Protein AF-A0A5E4KSL8-F1 (afdb_monomer_lite)

Radius of gyration: 13.17 Å; chains: 1; bounding box: 29×36×31 Å

Sequence (107 aa):
MIHQAQGRYDEAVKMYQESMKIKEELGDRSGIAGTLGQTGRIYYMQKNYKEALRNFLLAFIIFNELKSPYKDLAAQDIMKLKEEIGEELFNKYYEEITNEQREESNN

Structure (mmCIF, N/CA/C/O backbone):
data_AF-A0A5E4KSL8-F1
#
_entry.id   AF-A0A5E4KSL8-F1
#
loop_
_atom_site.group_PDB
_atom_site.id
_atom_site.type_symbol
_atom_site.label_atom_id
_atom_site.label_alt_id
_atom_site.label_comp_id
_atom_site.label_asym_id
_atom_site.label_entity_id
_atom_site.label_seq_id
_atom_site.pdbx_PDB_ins_code
_atom_site.Cartn_x
_atom_site.Cartn_y
_atom_site.Cartn_z
_atom_site.occupancy
_atom_site.B_iso_or_equiv
_atom_site.auth_seq_id
_atom_site.auth_comp_id
_atom_site.auth_asym_id
_atom_site.auth_atom_id
_atom_site.pdbx_PDB_model_num
ATOM 1 N N . MET A 1 1 ? 3.757 17.050 9.213 1.00 46.00 1 MET A N 1
ATOM 2 C CA . MET A 1 1 ? 3.335 15.646 9.433 1.00 46.00 1 MET A CA 1
ATOM 3 C C . MET A 1 1 ? 3.492 14.740 8.198 1.00 46.00 1 MET A C 1
ATOM 5 O O . MET A 1 1 ? 3.482 13.533 8.368 1.00 46.00 1 MET A O 1
ATOM 9 N N . ILE A 1 2 ? 3.744 15.264 6.985 1.00 40.41 2 ILE A N 1
ATOM 10 C CA . ILE A 1 2 ? 3.946 14.449 5.762 1.00 40.41 2 ILE A CA 1
ATOM 11 C C . ILE A 1 2 ? 5.233 13.589 5.805 1.00 40.41 2 ILE A C 1
ATOM 13 O O . ILE A 1 2 ? 5.217 12.444 5.362 1.00 40.41 2 ILE A O 1
ATOM 17 N N . HIS A 1 3 ? 6.317 14.075 6.421 1.00 43.22 3 HIS A N 1
ATOM 18 C CA . HIS A 1 3 ? 7.600 13.352 6.473 1.00 43.22 3 HIS A CA 1
ATOM 19 C C . HIS A 1 3 ? 7.581 12.047 7.285 1.00 43.22 3 HIS A C 1
ATOM 21 O O . HIS A 1 3 ? 8.264 11.096 6.923 1.00 43.22 3 HIS A O 1
ATOM 27 N N . GLN A 1 4 ? 6.789 11.969 8.359 1.00 50.19 4 GLN A N 1
ATOM 28 C CA . GLN A 1 4 ? 6.696 10.737 9.153 1.00 50.19 4 GLN A CA 1
ATOM 29 C C . GLN A 1 4 ? 5.941 9.629 8.416 1.00 50.19 4 GLN A C 1
ATOM 31 O O . GLN A 1 4 ? 6.260 8.458 8.593 1.00 50.19 4 GLN A O 1
ATOM 36 N N . ALA A 1 5 ? 4.959 9.988 7.585 1.00 48.84 5 ALA A N 1
ATOM 37 C CA . ALA A 1 5 ? 4.252 9.018 6.761 1.00 48.84 5 ALA A CA 1
ATOM 38 C C . ALA A 1 5 ? 5.160 8.501 5.632 1.00 48.84 5 ALA A C 1
ATOM 40 O O . ALA A 1 5 ? 5.224 7.296 5.427 1.00 48.84 5 ALA A O 1
ATOM 41 N N . GLN A 1 6 ? 5.928 9.390 4.984 1.00 56.22 6 GLN A N 1
ATOM 42 C CA . GLN A 1 6 ? 6.902 9.028 3.942 1.00 56.22 6 GLN A CA 1
ATOM 43 C C . GLN A 1 6 ? 7.912 7.978 4.419 1.00 56.22 6 GLN A C 1
ATOM 45 O O . GLN A 1 6 ? 8.036 6.938 3.783 1.00 56.22 6 GLN A O 1
ATOM 50 N N . GLY A 1 7 ? 8.536 8.188 5.584 1.00 62.22 7 GLY A N 1
ATOM 51 C CA . GLY A 1 7 ? 9.519 7.236 6.111 1.00 62.22 7 GLY A CA 1
ATOM 52 C C . GLY A 1 7 ? 8.938 5.859 6.448 1.00 62.22 7 GLY A C 1
ATOM 53 O O . GLY A 1 7 ? 9.639 4.861 6.325 1.00 62.22 7 GLY A O 1
ATOM 54 N N . ARG A 1 8 ? 7.652 5.785 6.826 1.00 61.22 8 ARG A N 1
ATOM 55 C CA . ARG A 1 8 ? 6.983 4.495 7.032 1.00 61.22 8 ARG A CA 1
ATOM 56 C C . ARG A 1 8 ? 6.771 3.788 5.707 1.00 61.22 8 ARG A C 1
ATOM 58 O O . ARG A 1 8 ? 7.146 2.627 5.625 1.00 61.22 8 ARG A O 1
ATOM 65 N N . TYR A 1 9 ? 6.243 4.476 4.687 1.00 60.00 9 TYR A N 1
ATOM 66 C CA . TYR A 1 9 ? 6.017 3.902 3.351 1.00 60.00 9 TYR A CA 1
ATOM 67 C C . TYR A 1 9 ? 7.289 3.325 2.734 1.00 60.00 9 TYR A C 1
ATOM 69 O O . TYR A 1 9 ? 7.235 2.252 2.138 1.00 60.00 9 TYR A O 1
ATOM 77 N N . ASP A 1 10 ? 8.426 3.990 2.930 1.00 64.88 10 ASP A N 1
ATOM 78 C CA . ASP A 1 10 ? 9.725 3.522 2.443 1.00 64.88 10 ASP A CA 1
ATOM 79 C C . ASP A 1 10 ? 10.112 2.151 3.032 1.00 64.88 10 ASP A C 1
ATOM 81 O O . ASP A 1 10 ? 10.722 1.328 2.346 1.00 64.88 10 ASP A O 1
ATOM 85 N N . GLU A 1 11 ? 9.711 1.863 4.275 1.00 66.75 11 GLU A N 1
ATOM 86 C CA . GLU A 1 11 ? 9.986 0.587 4.938 1.00 66.75 11 GLU A CA 1
ATOM 87 C C . GLU A 1 11 ? 9.152 -0.565 4.360 1.00 66.75 11 GLU A C 1
ATOM 89 O O . GLU A 1 11 ? 9.730 -1.594 4.009 1.00 66.75 11 GLU A O 1
ATOM 94 N N . ALA A 1 12 ? 7.834 -0.405 4.151 1.00 61.62 12 ALA A N 1
ATOM 95 C CA . ALA A 1 12 ? 7.068 -1.468 3.484 1.00 61.62 12 ALA A CA 1
ATOM 96 C C . ALA A 1 12 ? 7.465 -1.600 2.026 1.00 61.62 12 ALA A C 1
ATOM 98 O O . ALA A 1 12 ? 7.508 -2.719 1.531 1.00 61.62 12 ALA A O 1
ATOM 99 N N . VAL A 1 13 ? 7.787 -0.495 1.343 1.00 65.31 13 VAL A N 1
ATOM 100 C CA . VAL A 1 13 ? 8.327 -0.564 -0.017 1.00 65.31 13 VAL A CA 1
ATOM 101 C C . VAL A 1 13 ? 9.551 -1.468 -0.028 1.00 65.31 13 VAL A C 1
ATOM 103 O O . VAL A 1 13 ? 9.602 -2.393 -0.828 1.00 65.31 13 VAL A O 1
ATOM 106 N N . LYS A 1 14 ? 10.487 -1.279 0.903 1.00 68.81 14 LYS A N 1
ATOM 107 C CA . LYS A 1 14 ? 11.675 -2.125 1.010 1.00 68.81 14 LYS A CA 1
ATOM 108 C C . LYS A 1 14 ? 11.341 -3.587 1.337 1.00 68.81 14 LYS A C 1
ATOM 110 O O . LYS A 1 14 ? 11.865 -4.478 0.674 1.00 68.81 14 LYS A O 1
ATOM 115 N N . MET A 1 15 ? 10.455 -3.848 2.301 1.00 65.94 15 MET A N 1
ATOM 116 C CA . MET A 1 15 ? 10.058 -5.220 2.659 1.00 65.94 15 MET A CA 1
ATOM 117 C C . MET A 1 15 ? 9.374 -5.947 1.496 1.00 65.94 15 MET A C 1
ATOM 119 O O . MET A 1 15 ? 9.673 -7.104 1.210 1.00 65.94 15 MET A O 1
ATOM 123 N N . TYR A 1 16 ? 8.490 -5.258 0.781 1.00 65.00 16 TYR A N 1
ATOM 124 C CA . TYR A 1 16 ? 7.847 -5.806 -0.404 1.00 65.00 16 TYR A CA 1
ATOM 125 C C . TYR A 1 16 ? 8.815 -5.988 -1.572 1.00 65.00 16 TYR A C 1
ATOM 127 O O . TYR A 1 16 ? 8.667 -6.936 -2.330 1.00 65.00 16 TYR A O 1
ATOM 135 N N . GLN A 1 17 ? 9.805 -5.111 -1.745 1.00 64.12 17 GLN A N 1
ATOM 136 C CA . GLN A 1 17 ? 10.856 -5.312 -2.746 1.00 64.12 17 GLN A CA 1
ATOM 137 C C . GLN A 1 17 ? 11.657 -6.586 -2.463 1.00 64.12 17 GLN A C 1
ATOM 139 O O . GLN A 1 17 ? 12.002 -7.323 -3.387 1.00 64.12 17 GLN A O 1
ATOM 144 N N . GLU A 1 18 ? 11.936 -6.868 -1.190 1.00 65.56 18 GLU A N 1
ATOM 145 C CA . GLU A 1 18 ? 12.604 -8.101 -0.775 1.00 65.56 18 GLU A CA 1
ATOM 146 C C . GLU A 1 18 ? 11.732 -9.338 -1.047 1.00 65.56 18 GLU A C 1
ATOM 148 O O . GLU A 1 18 ? 12.236 -10.307 -1.615 1.00 65.56 18 GLU A O 1
ATOM 153 N N . SER A 1 19 ? 10.425 -9.296 -0.753 1.00 59.16 19 SER A N 1
ATOM 154 C CA . SER A 1 19 ? 9.527 -10.435 -1.012 1.00 59.16 19 SER A CA 1
ATOM 155 C C . SER A 1 19 ? 9.188 -10.625 -2.499 1.00 59.16 19 SER A C 1
ATOM 157 O O . SER A 1 19 ? 9.075 -11.755 -2.979 1.00 59.16 19 SER A O 1
ATOM 159 N N . MET A 1 20 ? 9.081 -9.541 -3.275 1.00 58.47 20 MET A N 1
ATOM 160 C CA . MET A 1 20 ? 8.807 -9.600 -4.716 1.00 58.47 20 MET A CA 1
ATOM 161 C C . MET A 1 20 ? 10.017 -10.010 -5.553 1.00 58.47 20 MET A C 1
ATOM 163 O O . MET A 1 20 ? 9.816 -10.555 -6.638 1.00 58.47 20 MET A O 1
ATOM 167 N N . LYS A 1 21 ? 11.253 -9.828 -5.064 1.00 58.50 21 LYS A N 1
ATOM 168 C CA . LYS A 1 21 ? 12.465 -10.350 -5.725 1.00 58.50 21 LYS A CA 1
ATOM 169 C C . LYS A 1 21 ? 12.418 -11.862 -5.957 1.00 58.50 21 LYS A C 1
ATOM 171 O O . LYS A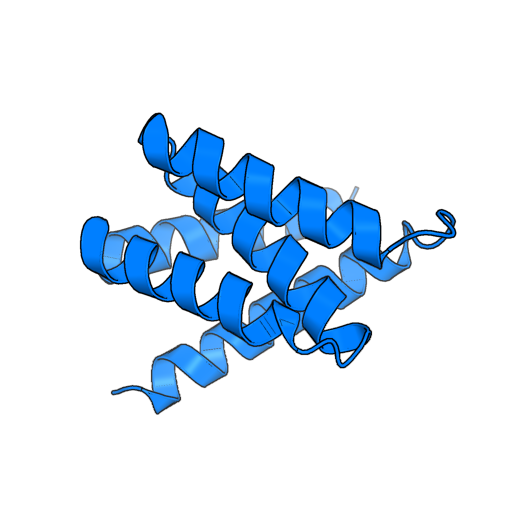 1 21 ? 13.075 -12.359 -6.861 1.00 58.50 21 LYS A O 1
ATOM 176 N N . ILE A 1 22 ? 11.619 -12.590 -5.175 1.00 48.56 22 ILE A N 1
ATOM 177 C CA . ILE A 1 22 ? 11.427 -14.039 -5.324 1.00 48.56 22 ILE A CA 1
ATOM 178 C C . ILE A 1 22 ? 10.421 -14.366 -6.451 1.00 48.56 22 ILE A C 1
ATOM 180 O O . ILE A 1 22 ? 10.420 -15.474 -6.976 1.00 48.56 22 ILE A O 1
ATOM 184 N N . LYS A 1 23 ? 9.598 -13.402 -6.891 1.00 52.41 23 LYS A N 1
ATOM 185 C CA . LYS A 1 23 ? 8.556 -13.567 -7.928 1.00 52.41 23 LYS A CA 1
ATOM 186 C C . LYS A 1 23 ? 8.928 -12.915 -9.274 1.00 52.41 23 LYS A C 1
ATOM 188 O O . LYS A 1 23 ? 8.049 -12.568 -10.064 1.00 52.41 23 LYS A O 1
ATOM 193 N N . GLU A 1 24 ? 10.221 -12.745 -9.554 1.00 49.81 24 GLU A N 1
ATOM 194 C CA . GLU A 1 24 ? 10.761 -12.116 -10.774 1.00 49.81 24 GLU A CA 1
ATOM 195 C C . GLU A 1 24 ? 10.877 -13.078 -11.982 1.00 49.81 24 GLU A C 1
ATOM 197 O O . GLU A 1 24 ? 11.923 -13.176 -12.614 1.00 49.81 24 G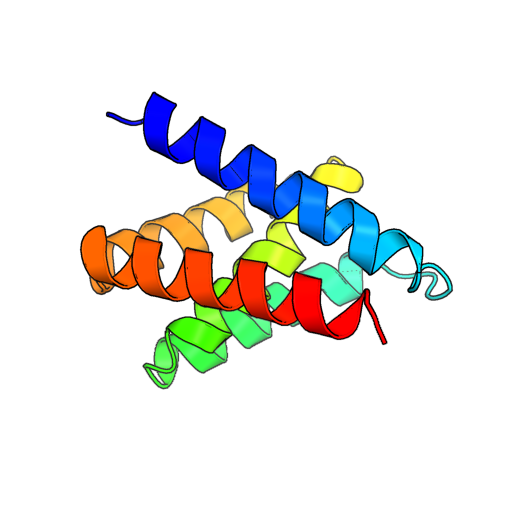LU A O 1
ATOM 202 N N . GLU A 1 25 ? 9.789 -13.754 -12.367 1.00 53.06 25 GLU A N 1
ATOM 203 C CA . GLU A 1 25 ? 9.747 -14.536 -13.627 1.00 53.06 25 GLU A CA 1
ATOM 204 C C . GLU A 1 25 ? 8.697 -14.064 -14.650 1.00 53.06 25 GLU A C 1
ATOM 206 O O . GLU A 1 25 ? 8.526 -14.682 -15.699 1.00 53.06 25 GLU A O 1
ATOM 211 N N . LEU A 1 26 ? 8.005 -12.942 -14.422 1.00 54.34 26 LEU A N 1
ATOM 212 C CA . LEU A 1 26 ? 6.937 -12.486 -15.325 1.00 54.34 26 LEU A CA 1
ATOM 213 C C . LEU A 1 26 ? 7.300 -11.187 -16.057 1.00 54.34 26 LEU A C 1
ATOM 215 O O . LEU A 1 26 ? 7.418 -10.115 -15.466 1.00 54.34 26 LEU A O 1
ATOM 219 N N . GLY A 1 27 ? 7.443 -11.305 -17.381 1.00 64.25 27 GLY A N 1
ATOM 220 C CA . GLY A 1 27 ? 7.934 -10.280 -18.309 1.00 64.25 27 GLY A CA 1
ATOM 221 C C . GLY A 1 27 ? 7.069 -9.026 -18.509 1.00 64.25 27 GLY A C 1
ATOM 222 O O . GLY A 1 27 ? 7.469 -8.170 -19.292 1.00 64.25 27 GLY A O 1
ATOM 223 N N . ASP A 1 28 ? 5.935 -8.868 -17.810 1.00 77.50 28 ASP A N 1
ATOM 224 C CA . ASP A 1 28 ? 5.128 -7.633 -17.830 1.00 77.50 28 ASP A CA 1
ATOM 225 C C . ASP A 1 28 ? 4.754 -7.146 -16.420 1.00 77.50 28 ASP A C 1
ATOM 227 O O . ASP A 1 28 ? 3.609 -7.186 -15.964 1.00 77.50 28 ASP A O 1
ATOM 231 N N . ARG A 1 29 ? 5.761 -6.637 -15.713 1.00 79.50 29 ARG A N 1
ATOM 232 C CA . ARG A 1 29 ? 5.590 -6.016 -14.393 1.00 79.50 29 ARG A CA 1
ATOM 233 C C . ARG A 1 29 ? 4.685 -4.780 -14.437 1.00 79.50 29 ARG A C 1
ATOM 235 O O . ARG A 1 29 ? 3.994 -4.504 -13.460 1.00 79.50 29 ARG A O 1
ATOM 242 N N . SER A 1 30 ? 4.650 -4.045 -15.550 1.00 81.38 30 SER A N 1
ATOM 243 C CA . SER A 1 30 ? 3.821 -2.838 -15.662 1.00 81.38 30 SER A CA 1
ATOM 244 C C . SER A 1 30 ? 2.332 -3.184 -15.750 1.00 81.38 30 SER A C 1
ATOM 246 O O . SER A 1 30 ? 1.527 -2.585 -15.034 1.00 81.38 30 SER A O 1
ATOM 248 N N . GLY A 1 31 ? 1.972 -4.197 -16.544 1.00 84.50 31 GLY A N 1
ATOM 249 C CA . GLY A 1 31 ? 0.614 -4.736 -16.619 1.00 84.50 31 GLY A CA 1
ATOM 250 C C . GLY A 1 31 ? 0.145 -5.349 -15.297 1.00 84.50 31 GLY A C 1
ATOM 251 O O . GLY A 1 31 ? -0.997 -5.125 -14.879 1.00 84.50 31 GLY A O 1
ATOM 252 N N . ILE A 1 32 ? 1.038 -6.041 -14.580 1.00 85.44 32 ILE A N 1
ATOM 253 C CA . ILE A 1 32 ? 0.765 -6.550 -13.226 1.00 85.44 32 ILE A CA 1
ATOM 254 C C . ILE A 1 32 ? 0.456 -5.390 -12.269 1.00 85.44 32 ILE A C 1
ATOM 256 O O . ILE A 1 32 ? -0.578 -5.407 -11.604 1.00 85.44 32 ILE A O 1
ATOM 260 N N . ALA A 1 33 ? 1.291 -4.347 -12.244 1.00 88.56 33 ALA A N 1
ATOM 261 C CA . ALA A 1 33 ? 1.075 -3.169 -11.401 1.00 88.56 33 ALA A CA 1
ATOM 262 C C . ALA A 1 33 ? -0.239 -2.441 -11.724 1.00 88.56 33 ALA A C 1
ATOM 264 O O . ALA A 1 33 ? -0.973 -2.044 -10.818 1.00 88.56 33 ALA A O 1
ATOM 265 N N . GLY A 1 34 ? -0.578 -2.313 -13.010 1.00 89.69 34 GLY A N 1
ATOM 266 C CA . GLY A 1 34 ? -1.859 -1.752 -13.439 1.00 89.69 34 GLY A CA 1
ATOM 267 C C . GLY A 1 34 ? -3.049 -2.575 -12.944 1.00 89.69 34 GLY A C 1
ATOM 268 O O . GLY A 1 34 ? -4.015 -2.021 -12.418 1.00 89.69 34 GLY A O 1
ATOM 269 N N . THR A 1 35 ? -2.954 -3.901 -13.042 1.00 90.31 35 THR A N 1
ATOM 270 C CA . THR A 1 35 ? -3.990 -4.828 -12.564 1.00 90.31 35 THR A CA 1
ATOM 271 C C . THR A 1 35 ? -4.151 -4.759 -11.047 1.00 90.31 35 THR A C 1
ATOM 273 O O . THR A 1 35 ? -5.278 -4.712 -10.552 1.00 90.31 35 THR A O 1
ATOM 276 N N . LEU A 1 36 ? -3.046 -4.683 -10.304 1.00 91.25 36 LEU A N 1
ATOM 277 C CA . LEU A 1 36 ? -3.050 -4.494 -8.853 1.00 91.25 36 LEU A CA 1
ATOM 278 C C . LEU A 1 36 ? -3.728 -3.175 -8.470 1.00 91.25 36 LEU A C 1
ATOM 280 O O . LEU A 1 36 ? -4.620 -3.174 -7.629 1.00 91.25 36 LEU A O 1
ATOM 284 N N . GLY A 1 37 ? -3.402 -2.068 -9.144 1.00 92.44 37 GLY A N 1
ATOM 285 C CA . GLY A 1 37 ? -4.058 -0.779 -8.902 1.00 92.44 37 GLY A CA 1
ATOM 286 C C . GLY A 1 37 ? -5.572 -0.840 -9.131 1.00 92.44 37 GLY A C 1
ATOM 287 O O . GLY A 1 37 ? -6.354 -0.393 -8.294 1.00 92.44 37 GLY A O 1
ATOM 288 N N . GLN A 1 38 ? -6.012 -1.467 -10.224 1.00 93.75 38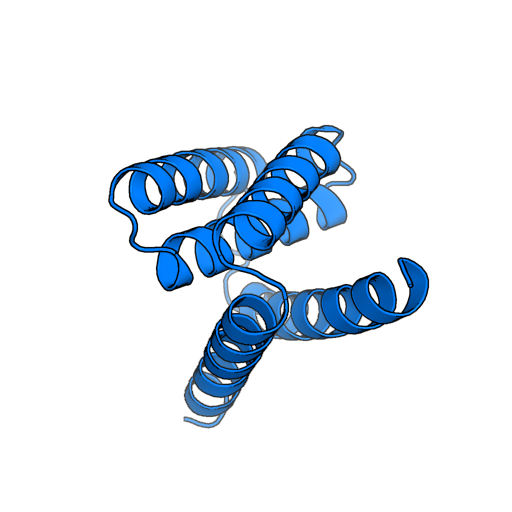 GLN A N 1
ATOM 289 C CA . GLN A 1 38 ? -7.440 -1.656 -10.506 1.00 93.75 38 GLN A CA 1
ATOM 290 C C . GLN A 1 38 ? -8.122 -2.558 -9.468 1.00 93.75 38 GLN A C 1
ATOM 292 O O . GLN A 1 38 ? -9.220 -2.250 -9.008 1.00 93.75 38 GLN A O 1
ATOM 297 N N . THR A 1 39 ? -7.456 -3.634 -9.053 1.00 93.56 39 THR A N 1
ATOM 298 C CA . THR A 1 39 ? -7.944 -4.553 -8.016 1.00 93.56 39 THR A CA 1
ATOM 299 C C . THR A 1 39 ? -8.079 -3.843 -6.670 1.00 93.56 39 THR A C 1
ATOM 301 O O . THR A 1 39 ? -9.098 -3.984 -5.995 1.00 93.56 39 THR A O 1
ATOM 304 N N . GLY A 1 40 ? -7.111 -2.996 -6.312 1.00 95.38 40 GLY A N 1
ATOM 305 C CA . GLY A 1 40 ? -7.179 -2.154 -5.121 1.00 95.38 40 GLY A CA 1
ATOM 306 C C . GLY A 1 40 ? -8.390 -1.221 -5.137 1.00 95.38 40 GLY A C 1
ATOM 307 O O . GLY A 1 40 ? -9.098 -1.121 -4.136 1.00 95.38 40 GLY A O 1
ATOM 308 N N . ARG A 1 41 ? -8.713 -0.616 -6.290 1.00 95.62 41 ARG A N 1
ATOM 309 C CA . ARG A 1 41 ? -9.925 0.212 -6.444 1.00 95.62 41 ARG A CA 1
ATOM 310 C C . ARG A 1 41 ? -11.203 -0.603 -6.284 1.00 95.62 41 ARG A C 1
ATOM 312 O O . ARG A 1 41 ? -12.142 -0.127 -5.656 1.00 95.62 41 ARG A O 1
ATOM 319 N N . ILE A 1 42 ? -11.248 -1.830 -6.802 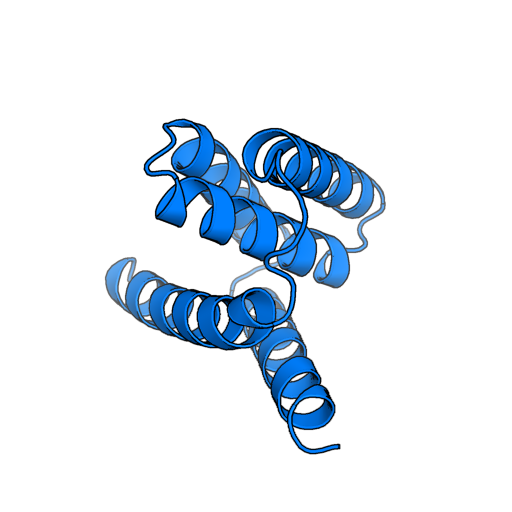1.00 96.69 42 ILE A N 1
ATOM 320 C CA . ILE A 1 42 ? -12.402 -2.722 -6.619 1.00 96.69 42 ILE A CA 1
ATOM 321 C C . ILE A 1 42 ? -12.610 -3.020 -5.131 1.00 96.69 42 ILE A C 1
ATOM 323 O O . ILE A 1 42 ? -13.721 -2.855 -4.627 1.00 96.69 42 ILE A O 1
ATOM 327 N N . TYR A 1 43 ? -11.549 -3.385 -4.409 1.00 96.38 43 TYR A N 1
ATOM 328 C CA . TYR A 1 43 ? -11.632 -3.616 -2.967 1.00 96.38 43 TYR A CA 1
ATOM 329 C C . TYR A 1 43 ? -12.002 -2.354 -2.185 1.00 96.38 43 TYR A C 1
ATOM 331 O O . TYR A 1 43 ? -12.814 -2.432 -1.264 1.00 96.38 43 TYR A O 1
ATOM 339 N N . TYR A 1 44 ? -11.493 -1.189 -2.590 1.00 95.00 44 TYR A N 1
ATOM 340 C CA . TYR A 1 44 ? -11.881 0.099 -2.017 1.00 95.00 44 TYR A CA 1
ATOM 341 C C . TYR A 1 44 ? -13.391 0.341 -2.152 1.00 95.00 44 TYR A C 1
ATOM 343 O O . TYR A 1 44 ? -14.055 0.649 -1.165 1.00 95.00 44 TYR A O 1
ATOM 351 N N . MET A 1 45 ? -13.965 0.099 -3.337 1.00 95.25 45 MET A N 1
ATOM 352 C CA . MET A 1 45 ? -15.412 0.225 -3.569 1.00 95.25 45 MET A CA 1
ATOM 353 C C . MET A 1 45 ? -16.238 -0.786 -2.760 1.00 95.25 45 MET A C 1
ATOM 355 O O . MET A 1 45 ? -17.376 -0.504 -2.389 1.00 95.25 45 MET A O 1
ATOM 359 N N . GLN A 1 46 ? -15.665 -1.952 -2.455 1.00 95.81 46 GLN A N 1
ATOM 360 C CA . GLN A 1 46 ? -16.268 -2.963 -1.581 1.00 95.81 46 GLN A CA 1
ATOM 361 C C . GLN A 1 46 ? -16.067 -2.672 -0.085 1.00 95.81 46 GLN A C 1
ATOM 363 O O . GLN A 1 46 ? -16.505 -3.463 0.748 1.00 95.81 46 GLN A O 1
ATOM 368 N N . LYS A 1 47 ? -15.409 -1.560 0.271 1.00 94.62 47 LYS A N 1
ATOM 369 C CA . LYS A 1 47 ? -14.989 -1.218 1.642 1.00 94.62 47 LYS A CA 1
ATOM 370 C C . LYS A 1 47 ? -14.049 -2.246 2.279 1.00 94.62 47 LYS A C 1
ATOM 372 O O . LYS A 1 47 ? -13.867 -2.264 3.495 1.00 94.62 47 LYS A O 1
ATOM 377 N N . ASN A 1 48 ? -13.413 -3.086 1.463 1.00 96.12 48 ASN A N 1
ATOM 378 C CA . ASN A 1 48 ? -12.358 -3.986 1.902 1.00 96.12 48 ASN A CA 1
ATOM 379 C C . ASN A 1 48 ? -11.020 -3.234 1.904 1.00 96.12 48 ASN A C 1
ATOM 381 O O . ASN A 1 48 ? -10.169 -3.389 1.030 1.00 96.12 48 ASN A O 1
ATOM 385 N N . TYR A 1 49 ? -10.872 -2.348 2.883 1.00 94.56 49 TYR A N 1
ATOM 386 C CA . TYR A 1 49 ? -9.794 -1.365 2.929 1.00 94.56 49 TYR A CA 1
ATOM 387 C C . TYR A 1 49 ? -8.403 -1.967 3.144 1.00 94.56 49 TYR A C 1
ATOM 389 O O . TYR A 1 49 ? -7.432 -1.444 2.602 1.00 94.56 49 TYR A O 1
ATOM 397 N N . LYS A 1 50 ? -8.297 -3.083 3.874 1.00 93.69 50 LYS A N 1
ATOM 398 C CA . LYS A 1 50 ? -7.024 -3.790 4.065 1.00 93.69 50 LYS A CA 1
ATOM 399 C C . LYS A 1 50 ? -6.504 -4.356 2.741 1.00 93.69 50 LYS A C 1
ATOM 401 O O . LYS A 1 50 ? -5.365 -4.088 2.363 1.00 93.69 50 LYS A O 1
ATOM 406 N N . GLU A 1 51 ? -7.355 -5.058 1.993 1.00 92.69 51 GLU A N 1
ATOM 407 C CA . GLU A 1 51 ? -6.974 -5.589 0.679 1.00 92.69 51 GLU A CA 1
ATOM 408 C C . GLU A 1 51 ? -6.753 -4.477 -0.351 1.00 92.69 51 GLU A C 1
ATOM 410 O O . GLU A 1 51 ? -5.840 -4.571 -1.175 1.00 92.69 51 GLU A O 1
ATOM 415 N N . ALA A 1 52 ? -7.520 -3.385 -0.277 1.00 95.06 52 ALA A N 1
ATOM 416 C CA . ALA A 1 52 ? -7.278 -2.201 -1.095 1.00 95.06 52 ALA A CA 1
ATOM 417 C C . ALA A 1 52 ? -5.870 -1.635 -0.853 1.00 95.06 52 ALA A C 1
ATOM 419 O O . ALA A 1 52 ? -5.110 -1.455 -1.806 1.00 95.06 52 ALA A O 1
ATOM 420 N N . LEU A 1 53 ? -5.493 -1.433 0.417 1.00 93.31 53 LEU A N 1
ATOM 421 C CA . LEU A 1 53 ? -4.174 -0.931 0.802 1.00 93.31 53 LEU A CA 1
ATOM 422 C C . LEU A 1 53 ? -3.053 -1.840 0.295 1.00 93.31 53 LEU A C 1
ATOM 424 O O . LEU A 1 53 ? -2.107 -1.351 -0.320 1.00 93.31 53 LEU A O 1
ATOM 428 N N . ARG A 1 54 ? -3.179 -3.158 0.495 1.00 91.56 54 ARG A N 1
ATOM 429 C CA . ARG A 1 54 ? -2.210 -4.155 0.012 1.00 91.56 54 ARG A CA 1
ATOM 430 C C . ARG A 1 54 ? -1.975 -4.028 -1.493 1.00 91.56 54 ARG A C 1
ATOM 432 O O . ARG A 1 54 ? -0.834 -3.930 -1.941 1.00 91.56 54 ARG A O 1
ATOM 439 N N . ASN A 1 55 ? -3.052 -4.012 -2.274 1.00 91.69 55 ASN A N 1
ATOM 440 C CA . ASN A 1 55 ? -2.969 -3.949 -3.731 1.00 91.69 55 ASN A CA 1
ATOM 441 C C . ASN A 1 55 ? -2.399 -2.608 -4.221 1.00 91.69 55 ASN A C 1
ATOM 443 O O . ASN A 1 55 ? -1.584 -2.591 -5.144 1.00 91.69 55 ASN A O 1
ATOM 447 N N . PHE A 1 56 ? -2.767 -1.493 -3.584 1.00 93.19 56 PHE A N 1
ATOM 448 C CA . PHE A 1 56 ? -2.204 -0.187 -3.922 1.00 93.19 56 PHE A CA 1
ATOM 449 C C . PHE A 1 56 ? -0.715 -0.074 -3.594 1.00 93.19 56 PHE A C 1
ATOM 451 O O . PHE A 1 56 ? 0.035 0.464 -4.407 1.00 93.19 56 PHE A O 1
ATOM 458 N N . LEU A 1 57 ? -0.272 -0.605 -2.449 1.00 89.94 57 LEU A N 1
ATOM 459 C CA . LEU A 1 57 ? 1.145 -0.637 -2.085 1.00 89.94 57 LEU A CA 1
ATOM 460 C C . LEU A 1 57 ? 1.945 -1.442 -3.110 1.00 89.94 57 LEU A C 1
ATOM 462 O O . LEU A 1 57 ? 2.918 -0.926 -3.655 1.00 89.94 57 LEU A O 1
ATOM 466 N N . LEU A 1 58 ? 1.499 -2.657 -3.442 1.00 87.94 58 LEU A N 1
ATOM 467 C CA . LEU A 1 58 ? 2.157 -3.498 -4.447 1.00 87.94 58 LEU A CA 1
ATOM 468 C C . LEU A 1 58 ? 2.262 -2.798 -5.810 1.00 87.94 58 LEU A C 1
ATOM 470 O O . LEU A 1 58 ? 3.334 -2.775 -6.415 1.00 87.94 58 LEU A O 1
ATOM 474 N N . ALA A 1 59 ? 1.174 -2.174 -6.273 1.00 90.56 59 ALA A N 1
ATOM 475 C CA . ALA A 1 59 ? 1.185 -1.392 -7.507 1.00 90.56 59 ALA A CA 1
ATOM 476 C C . ALA A 1 59 ? 2.189 -0.230 -7.436 1.00 90.56 59 ALA A C 1
ATOM 478 O O . ALA A 1 59 ? 2.981 -0.041 -8.361 1.00 90.56 59 ALA A O 1
ATOM 479 N N . PHE A 1 60 ? 2.193 0.524 -6.330 1.00 90.25 60 PHE A N 1
ATOM 480 C CA . PHE A 1 60 ? 3.118 1.635 -6.109 1.00 90.25 60 PHE A CA 1
ATOM 481 C C . PHE A 1 60 ? 4.576 1.182 -6.176 1.00 90.25 60 PHE A C 1
ATOM 483 O O . PHE A 1 60 ? 5.378 1.821 -6.852 1.00 90.25 60 PHE A O 1
ATOM 490 N N . ILE A 1 61 ? 4.914 0.073 -5.518 1.00 85.69 61 ILE A N 1
ATOM 491 C CA . ILE A 1 61 ? 6.279 -0.453 -5.464 1.00 85.69 61 ILE A CA 1
ATOM 492 C C . ILE A 1 61 ? 6.768 -0.812 -6.858 1.00 85.69 61 ILE A C 1
ATOM 494 O O . ILE A 1 61 ? 7.816 -0.320 -7.272 1.00 85.69 61 ILE A O 1
ATOM 498 N N . ILE A 1 62 ? 5.984 -1.591 -7.607 1.00 85.06 62 ILE A N 1
ATOM 499 C CA . ILE A 1 62 ? 6.364 -1.989 -8.962 1.00 85.06 62 ILE A CA 1
ATOM 500 C C . ILE A 1 62 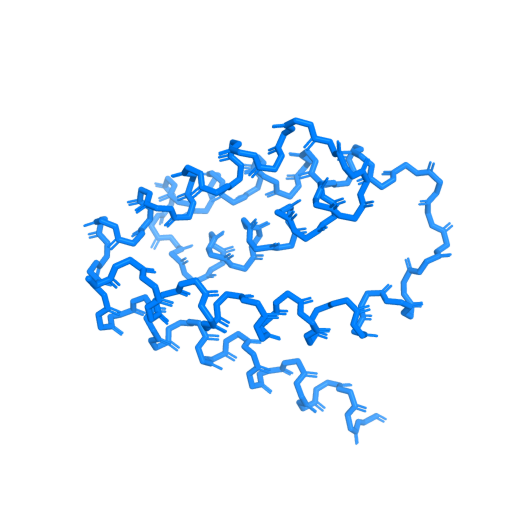? 6.488 -0.754 -9.861 1.00 85.06 62 ILE A C 1
ATOM 502 O O . ILE A 1 62 ? 7.471 -0.611 -10.586 1.00 85.06 62 ILE A O 1
ATOM 506 N N . PHE A 1 63 ? 5.541 0.189 -9.805 1.00 87.75 63 PHE A N 1
ATOM 507 C CA . PHE A 1 63 ? 5.657 1.418 -10.590 1.00 87.75 63 PHE A CA 1
ATOM 508 C C . PHE A 1 63 ? 6.864 2.269 -10.183 1.00 87.75 63 PHE A C 1
ATOM 510 O O . PHE A 1 63 ? 7.498 2.867 -11.051 1.00 87.75 63 PHE A O 1
ATOM 517 N N . ASN A 1 64 ? 7.213 2.310 -8.897 1.00 84.25 64 ASN A N 1
ATOM 518 C CA . ASN A 1 64 ? 8.377 3.034 -8.404 1.00 84.25 64 ASN A CA 1
ATOM 519 C C . ASN A 1 64 ? 9.688 2.387 -8.876 1.00 84.25 64 ASN A C 1
ATOM 521 O O . ASN A 1 64 ? 10.579 3.097 -9.342 1.00 84.25 64 ASN A O 1
ATOM 525 N N . GLU A 1 65 ? 9.785 1.055 -8.842 1.00 83.75 65 GLU A N 1
ATOM 526 C CA . GLU A 1 65 ? 10.922 0.297 -9.386 1.00 83.75 65 GLU A CA 1
ATOM 527 C C . GLU A 1 65 ? 11.090 0.522 -10.889 1.00 83.75 65 GLU A C 1
ATOM 529 O O 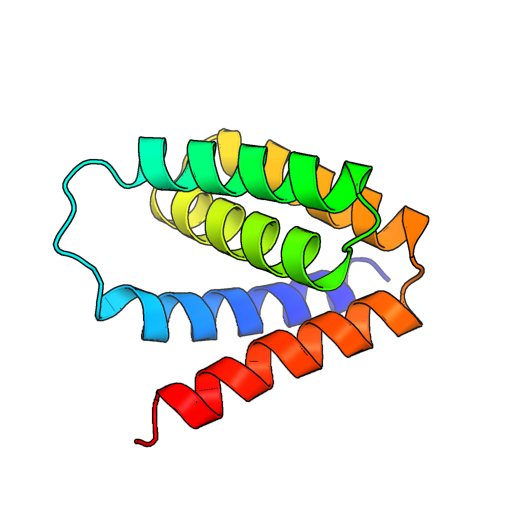. GLU A 1 65 ? 12.193 0.782 -11.369 1.00 83.75 65 GLU A O 1
ATOM 534 N N . LEU A 1 66 ? 9.979 0.498 -11.629 1.00 84.31 66 LEU A N 1
ATOM 535 C CA . LEU A 1 66 ? 9.955 0.764 -13.065 1.00 84.31 66 LEU A CA 1
ATOM 536 C C . LEU A 1 66 ? 10.176 2.248 -13.405 1.00 84.31 66 LEU A C 1
ATOM 538 O O . LEU A 1 66 ? 10.197 2.600 -14.584 1.00 84.31 66 LEU A O 1
ATOM 542 N N . LYS A 1 67 ? 10.307 3.131 -12.401 1.00 85.88 67 LYS A N 1
ATOM 543 C CA . LYS A 1 67 ? 10.340 4.599 -12.556 1.00 85.88 67 LYS A CA 1
ATOM 544 C C . LYS A 1 67 ? 9.172 5.122 -13.401 1.00 85.88 67 LYS A C 1
ATOM 546 O O . LYS A 1 67 ? 9.293 6.114 -14.118 1.00 85.88 67 LYS A O 1
ATOM 551 N N . SER A 1 68 ? 8.040 4.433 -13.321 1.00 85.75 68 SER A N 1
ATOM 552 C CA . SER A 1 68 ? 6.835 4.733 -14.072 1.00 85.75 68 SER A CA 1
ATOM 553 C C . SER A 1 68 ? 6.123 5.953 -13.479 1.00 85.75 68 SER A C 1
ATOM 555 O O . SER A 1 68 ? 6.022 6.058 -12.252 1.00 85.75 68 SER A O 1
ATOM 557 N N . PRO A 1 69 ? 5.553 6.846 -14.311 1.00 84.12 69 PRO A N 1
ATOM 558 C CA . PRO A 1 69 ? 4.725 7.950 -13.822 1.00 84.12 69 PRO A CA 1
ATOM 559 C C . PRO A 1 69 ? 3.450 7.462 -13.113 1.00 84.12 69 PRO A C 1
ATOM 561 O O . PRO A 1 69 ? 2.854 8.197 -12.332 1.00 84.12 69 PRO A O 1
ATOM 564 N N . TYR A 1 70 ? 3.038 6.205 -13.323 1.00 85.44 70 TYR A N 1
ATOM 565 C CA . TYR A 1 70 ? 1.862 5.629 -12.667 1.00 85.44 70 TYR A CA 1
ATOM 566 C C . TYR A 1 70 ? 2.038 5.418 -11.156 1.00 85.44 70 TYR A C 1
ATOM 568 O O . TYR A 1 70 ? 1.046 5.196 -10.460 1.00 85.44 70 TYR A O 1
ATOM 576 N N . LYS A 1 71 ? 3.261 5.556 -10.619 1.00 85.44 71 LYS A N 1
ATOM 577 C CA . LYS A 1 71 ? 3.489 5.534 -9.167 1.00 85.44 71 LYS A CA 1
ATOM 578 C C . LYS A 1 71 ? 2.703 6.638 -8.456 1.00 85.44 71 LYS A C 1
ATOM 580 O O . LYS A 1 71 ? 2.189 6.412 -7.367 1.00 85.44 71 LYS A O 1
ATOM 585 N N . ASP A 1 72 ? 2.539 7.797 -9.093 1.00 86.81 72 ASP A N 1
ATOM 586 C CA . ASP A 1 72 ? 1.829 8.926 -8.492 1.00 86.81 72 ASP A CA 1
ATOM 587 C C . ASP A 1 72 ? 0.321 8.649 -8.405 1.00 86.81 72 ASP A C 1
ATOM 589 O O . ASP A 1 72 ? -0.331 9.085 -7.459 1.00 86.81 72 ASP A O 1
ATOM 593 N N . LEU A 1 73 ? -0.233 7.861 -9.337 1.00 89.06 73 LEU A N 1
ATOM 594 C CA . LEU A 1 73 ? -1.625 7.405 -9.262 1.00 89.06 73 LEU A CA 1
ATOM 595 C C . LEU A 1 73 ? -1.830 6.432 -8.101 1.00 89.06 73 LEU A C 1
ATOM 597 O O . LEU A 1 73 ? -2.771 6.594 -7.330 1.00 89.06 73 LEU A O 1
ATOM 601 N N . ALA A 1 74 ? -0.934 5.455 -7.948 1.00 87.88 74 ALA A N 1
ATOM 602 C CA . ALA A 1 74 ? -1.001 4.521 -6.828 1.00 87.88 74 ALA A CA 1
ATOM 603 C C . ALA A 1 74 ? -0.835 5.252 -5.483 1.00 87.88 74 ALA A C 1
ATOM 605 O O . ALA A 1 74 ? -1.564 4.975 -4.535 1.00 87.88 74 ALA A O 1
ATOM 606 N N . ALA A 1 75 ? 0.053 6.250 -5.410 1.00 88.38 75 ALA A N 1
ATOM 607 C CA . ALA A 1 75 ? 0.199 7.096 -4.228 1.00 88.38 75 ALA A CA 1
ATOM 608 C C . ALA A 1 75 ? -1.083 7.886 -3.911 1.00 88.38 75 ALA A C 1
ATOM 610 O O . ALA A 1 75 ? -1.477 7.958 -2.749 1.00 88.38 75 ALA A O 1
ATOM 611 N N . GLN A 1 76 ? -1.758 8.440 -4.923 1.00 91.31 76 GLN A N 1
ATOM 612 C CA . GLN A 1 76 ? -3.041 9.129 -4.740 1.00 91.31 76 GLN A CA 1
ATOM 613 C C . GLN A 1 76 ? -4.132 8.194 -4.212 1.00 91.31 76 GLN A C 1
ATOM 615 O O . GLN A 1 76 ? -4.878 8.586 -3.316 1.00 91.31 76 GLN A O 1
ATOM 620 N N . ASP A 1 77 ? -4.212 6.962 -4.722 1.00 92.50 77 ASP A N 1
ATOM 621 C CA . ASP A 1 77 ? -5.171 5.966 -4.235 1.00 92.50 77 ASP A CA 1
ATOM 622 C C . ASP A 1 77 ? -4.911 5.610 -2.756 1.00 92.50 77 ASP A C 1
ATOM 624 O O . ASP A 1 77 ? -5.848 5.553 -1.957 1.00 92.50 77 ASP A O 1
ATOM 628 N N . ILE A 1 78 ? -3.640 5.463 -2.355 1.00 92.00 78 ILE A N 1
ATOM 629 C CA . ILE A 1 78 ? -3.242 5.242 -0.951 1.00 92.00 78 ILE A CA 1
ATOM 630 C C . ILE A 1 78 ? -3.613 6.445 -0.076 1.00 92.00 78 ILE A C 1
ATOM 632 O O . ILE A 1 78 ? -4.130 6.263 1.027 1.00 92.00 78 ILE A O 1
ATOM 636 N N . MET A 1 79 ? -3.364 7.671 -0.548 1.00 91.19 79 MET A N 1
ATOM 637 C CA . MET A 1 79 ? -3.704 8.895 0.187 1.00 91.19 79 MET A CA 1
ATOM 638 C C . MET A 1 79 ? -5.212 9.019 0.395 1.00 91.19 79 MET A C 1
ATOM 640 O O . MET A 1 79 ? -5.645 9.226 1.524 1.00 91.19 79 MET A O 1
ATOM 644 N N . LYS A 1 80 ? -6.013 8.801 -0.654 1.00 92.44 80 LYS A N 1
ATOM 645 C CA . LYS A 1 80 ? -7.479 8.769 -0.551 1.00 92.44 80 LYS A CA 1
ATOM 646 C C . LYS A 1 80 ? -7.964 7.720 0.433 1.00 92.44 80 LYS A C 1
ATOM 648 O O . LYS A 1 80 ? -8.845 7.995 1.239 1.00 92.44 80 LYS A O 1
ATOM 653 N N . LEU A 1 81 ? -7.390 6.519 0.376 1.00 92.88 81 LEU A N 1
ATOM 654 C CA . LEU A 1 81 ? -7.738 5.466 1.317 1.00 92.88 81 LEU A CA 1
ATOM 655 C C . LEU A 1 81 ? -7.430 5.895 2.756 1.00 92.88 81 LEU A C 1
ATOM 657 O O . LEU A 1 81 ? -8.271 5.708 3.628 1.00 92.88 81 LEU A O 1
ATOM 661 N N . LYS A 1 82 ? -6.262 6.503 3.002 1.00 92.00 82 LYS A N 1
ATOM 662 C CA . LYS A 1 82 ? -5.887 7.030 4.321 1.00 92.00 82 LYS A CA 1
ATOM 663 C C . LYS A 1 82 ? -6.847 8.117 4.807 1.00 92.00 82 LYS A C 1
ATOM 665 O O . LYS A 1 82 ? -7.182 8.131 5.988 1.00 92.00 82 LYS A O 1
ATOM 670 N N . GLU A 1 83 ? -7.272 9.015 3.924 1.00 92.31 83 GLU A N 1
ATOM 671 C CA . GLU A 1 83 ? -8.255 10.057 4.245 1.00 92.31 83 GLU A CA 1
ATOM 672 C C . GLU A 1 83 ? -9.625 9.462 4.601 1.00 92.31 83 GLU A C 1
ATOM 674 O O . GLU A 1 83 ? -10.246 9.913 5.558 1.00 92.31 83 GLU A O 1
ATOM 679 N N . GLU A 1 84 ? -10.061 8.418 3.889 1.00 93.62 84 GLU A N 1
ATOM 680 C CA . GLU A 1 84 ? -11.342 7.734 4.115 1.00 93.62 84 GLU A CA 1
ATOM 681 C C . GLU A 1 84 ? -11.373 6.962 5.445 1.00 93.62 84 GLU A C 1
ATOM 683 O O . GLU A 1 84 ? -12.348 7.039 6.190 1.00 93.62 84 GLU A O 1
ATOM 688 N N . ILE A 1 85 ? -10.319 6.194 5.746 1.00 92.94 85 ILE A N 1
ATOM 689 C CA . ILE A 1 85 ? -10.307 5.276 6.901 1.00 92.94 85 ILE A CA 1
ATOM 690 C C . ILE A 1 85 ? -9.662 5.873 8.157 1.00 92.94 85 ILE A C 1
ATOM 692 O O . ILE A 1 85 ? -9.769 5.296 9.239 1.00 92.94 85 ILE A O 1
ATOM 696 N N . GLY A 1 86 ? -8.991 7.017 8.021 1.00 93.75 86 GLY A N 1
ATOM 697 C CA . GLY A 1 86 ? -8.241 7.671 9.087 1.00 93.75 86 GLY A CA 1
ATOM 698 C C . GLY A 1 86 ? -6.845 7.082 9.313 1.00 93.75 86 GLY A C 1
ATOM 699 O O . GLY A 1 86 ? -6.539 5.941 8.966 1.00 93.75 86 GLY A O 1
ATOM 700 N N . GLU A 1 87 ? -5.965 7.876 9.929 1.00 88.69 87 GLU A N 1
ATOM 701 C CA . GLU A 1 87 ? -4.553 7.515 10.115 1.00 88.69 87 GLU A CA 1
ATOM 702 C C . GLU A 1 87 ? -4.343 6.315 11.049 1.00 88.69 87 GLU A C 1
ATOM 704 O O . GLU A 1 87 ? -3.458 5.501 10.798 1.00 88.69 87 GLU A O 1
ATOM 709 N N . GLU A 1 88 ? -5.163 6.171 12.090 1.00 90.12 88 GLU A N 1
ATOM 710 C CA . GLU A 1 88 ? -5.047 5.073 13.056 1.00 90.12 88 GLU A CA 1
ATOM 711 C C . GLU A 1 88 ? -5.332 3.711 12.409 1.00 90.12 88 GLU A C 1
ATOM 713 O O . GLU A 1 88 ? -4.496 2.807 12.459 1.00 90.12 88 GLU A O 1
ATOM 718 N N . LEU A 1 89 ? -6.479 3.581 11.733 1.00 91.69 89 LEU A N 1
ATOM 719 C CA . LEU A 1 89 ? -6.862 2.335 11.071 1.00 91.69 89 LEU A CA 1
ATOM 720 C C . LEU A 1 89 ? -5.949 2.026 9.881 1.00 91.69 89 LEU A C 1
ATOM 722 O O . LEU A 1 89 ? -5.599 0.869 9.651 1.00 91.69 89 LEU A O 1
ATOM 726 N N . PHE A 1 90 ? -5.511 3.062 9.164 1.00 91.62 90 PHE A N 1
ATOM 727 C CA . PHE A 1 90 ? -4.517 2.924 8.111 1.00 91.62 90 PHE A CA 1
ATOM 728 C C . PHE A 1 90 ? -3.208 2.327 8.636 1.00 91.62 90 PHE A C 1
ATOM 730 O O . PHE A 1 90 ? -2.716 1.359 8.061 1.00 91.62 90 PHE A O 1
ATOM 737 N N . ASN A 1 91 ? -2.656 2.871 9.728 1.00 88.00 91 ASN A N 1
ATOM 738 C CA . ASN A 1 91 ? -1.415 2.362 10.316 1.00 88.00 91 ASN A CA 1
ATOM 739 C C . ASN A 1 91 ? -1.587 0.918 10.804 1.00 88.00 91 ASN A C 1
ATOM 741 O O . ASN A 1 91 ? -0.708 0.097 10.573 1.00 88.00 91 ASN A O 1
ATOM 745 N N . LYS A 1 92 ? -2.742 0.581 11.389 1.00 90.75 92 LYS A N 1
ATOM 746 C CA . LYS A 1 92 ? -3.053 -0.796 11.786 1.00 90.75 92 LYS A CA 1
ATOM 747 C C . LYS A 1 92 ? -3.020 -1.761 10.597 1.00 90.75 92 LYS A C 1
ATOM 749 O O . LYS A 1 92 ? -2.332 -2.774 10.653 1.00 90.75 92 LYS A O 1
ATOM 754 N N . TYR A 1 93 ? -3.734 -1.458 9.510 1.00 91.44 93 TYR A N 1
ATOM 755 C CA . TYR A 1 93 ? -3.716 -2.320 8.321 1.00 91.44 93 TYR A CA 1
ATOM 756 C C . TYR A 1 93 ? -2.335 -2.402 7.692 1.00 91.44 93 TYR A C 1
ATOM 758 O O . TYR A 1 93 ? -1.934 -3.468 7.239 1.00 91.44 93 TYR A O 1
ATOM 766 N N . TYR A 1 94 ? -1.611 -1.290 7.686 1.00 86.56 94 TYR A N 1
ATOM 767 C CA . TYR A 1 94 ? -0.246 -1.241 7.205 1.00 86.56 94 TYR A CA 1
ATOM 768 C C . TYR A 1 94 ? 0.668 -2.199 7.981 1.00 86.56 94 TYR A C 1
ATOM 770 O O . TYR A 1 94 ? 1.334 -3.029 7.367 1.00 86.56 94 TYR A O 1
ATOM 778 N N . GLU A 1 95 ? 0.636 -2.143 9.314 1.00 86.12 95 GLU A N 1
ATOM 779 C CA . GLU A 1 95 ? 1.403 -3.037 10.187 1.00 86.12 95 GLU A CA 1
ATOM 780 C C . GLU A 1 95 ? 1.016 -4.507 9.980 1.00 86.12 95 GLU A C 1
ATOM 782 O O . GLU A 1 95 ? 1.893 -5.353 9.801 1.00 86.12 95 GLU A O 1
ATOM 787 N N . GLU A 1 96 ? -0.283 -4.818 9.934 1.00 86.94 96 GLU A N 1
ATOM 788 C CA . GLU A 1 96 ? -0.777 -6.176 9.663 1.00 86.94 96 GLU A CA 1
ATOM 789 C C . GLU A 1 96 ? -0.243 -6.716 8.330 1.00 86.94 96 GLU A C 1
ATOM 791 O O . GLU A 1 96 ? 0.289 -7.822 8.272 1.00 86.94 96 GLU A O 1
ATOM 796 N N . ILE A 1 97 ? -0.315 -5.912 7.267 1.00 84.00 97 ILE A N 1
ATOM 797 C CA . ILE A 1 97 ? 0.177 -6.283 5.939 1.00 84.00 97 ILE A CA 1
ATOM 798 C C . ILE A 1 97 ? 1.690 -6.550 5.957 1.00 84.00 97 ILE A C 1
ATOM 800 O O . ILE A 1 97 ? 2.144 -7.526 5.358 1.00 84.00 97 ILE A O 1
ATOM 804 N N . THR A 1 98 ? 2.475 -5.714 6.642 1.00 77.19 98 THR A N 1
ATOM 805 C CA . THR A 1 98 ? 3.930 -5.912 6.752 1.00 77.19 98 THR A CA 1
ATOM 806 C C . THR A 1 98 ? 4.306 -7.130 7.597 1.00 77.19 98 THR A C 1
ATOM 808 O O . THR A 1 98 ? 5.265 -7.831 7.272 1.00 77.19 98 THR A O 1
ATOM 811 N N . ASN A 1 99 ? 3.540 -7.420 8.651 1.00 78.00 99 ASN A N 1
ATOM 812 C CA . ASN A 1 99 ? 3.799 -8.545 9.547 1.00 78.00 99 ASN A CA 1
ATOM 813 C C . ASN A 1 99 ? 3.459 -9.892 8.893 1.00 78.00 99 ASN A C 1
ATOM 815 O O . ASN A 1 99 ? 4.246 -10.828 9.006 1.00 78.00 99 ASN A O 1
ATOM 819 N N . GLU A 1 100 ? 2.359 -9.978 8.140 1.00 71.56 100 GLU A N 1
ATOM 820 C CA . GLU A 1 100 ? 1.975 -11.199 7.414 1.00 71.56 100 GLU A CA 1
ATOM 821 C C . GLU A 1 100 ? 3.062 -11.647 6.416 1.00 71.56 100 GLU A C 1
ATOM 823 O O . GLU A 1 100 ? 3.369 -12.831 6.303 1.00 71.56 100 GLU A O 1
ATOM 828 N N . GLN A 1 101 ? 3.734 -10.705 5.746 1.00 60.69 101 GLN A N 1
ATOM 829 C CA . GLN A 1 101 ? 4.823 -11.017 4.808 1.00 60.69 101 GLN A CA 1
ATOM 830 C C . GLN A 1 101 ? 6.106 -11.501 5.507 1.00 60.69 101 GLN A C 1
ATOM 832 O O . GLN A 1 101 ? 6.883 -12.272 4.933 1.00 60.69 101 GLN A O 1
ATOM 837 N N . ARG A 1 102 ? 6.334 -11.079 6.757 1.00 59.50 102 ARG A N 1
ATOM 838 C CA . ARG A 1 102 ? 7.455 -11.561 7.576 1.00 59.50 102 ARG A CA 1
ATOM 839 C C . ARG A 1 102 ? 7.251 -13.014 7.994 1.00 59.50 102 ARG A C 1
ATOM 841 O O . ARG A 1 102 ? 8.225 -13.756 8.074 1.00 59.50 102 ARG A O 1
ATOM 848 N N . GLU A 1 103 ? 6.016 -13.420 8.259 1.00 57.03 103 GLU A N 1
ATOM 849 C CA . GLU A 1 103 ? 5.691 -14.809 8.595 1.00 57.03 103 GLU A CA 1
ATOM 850 C C . GLU A 1 103 ? 5.794 -15.726 7.368 1.00 57.03 103 GLU A C 1
ATOM 852 O O . GLU A 1 103 ? 6.367 -16.807 7.469 1.00 57.03 103 GLU A O 1
ATOM 857 N N . GLU A 1 104 ? 5.357 -15.263 6.191 1.00 52.53 104 GLU A N 1
ATOM 858 C CA . GLU A 1 104 ? 5.476 -16.010 4.926 1.00 52.53 104 GLU A CA 1
ATOM 859 C C . GLU A 1 104 ? 6.929 -16.201 4.453 1.00 52.53 104 GLU A C 1
ATOM 861 O O . GLU A 1 104 ? 7.220 -17.183 3.781 1.00 52.53 104 GLU A O 1
ATOM 866 N N . SER A 1 105 ? 7.848 -15.295 4.808 1.00 47.97 105 SER A N 1
ATOM 867 C CA . SER A 1 105 ? 9.269 -15.376 4.410 1.00 47.97 105 SER A CA 1
ATOM 868 C C . SER A 1 105 ? 10.135 -16.236 5.347 1.00 47.97 105 SER A C 1
ATOM 870 O O . SER A 1 105 ? 11.298 -16.489 5.040 1.00 47.97 105 SER A O 1
ATOM 872 N N . ASN A 1 106 ? 9.604 -16.640 6.508 1.00 49.25 106 ASN A N 1
ATOM 873 C CA . ASN A 1 106 ? 10.309 -17.449 7.515 1.00 49.25 106 ASN A CA 1
ATOM 874 C C . ASN A 1 106 ? 9.883 -18.933 7.513 1.00 49.25 106 ASN A C 1
ATOM 876 O O . ASN A 1 106 ? 10.271 -19.669 8.422 1.00 49.25 106 ASN A O 1
ATOM 880 N N . ASN A 1 107 ? 9.099 -19.359 6.520 1.00 40.16 107 ASN A N 1
ATOM 881 C CA . ASN A 1 107 ? 8.644 -20.738 6.304 1.00 40.16 107 ASN A CA 1
ATOM 882 C C . ASN A 1 107 ? 9.148 -21.249 4.949 1.00 40.16 107 ASN A C 1
ATOM 884 O O . ASN A 1 107 ? 9.436 -22.462 4.853 1.00 40.16 107 ASN A O 1
#

pLDDT: mean 78.92, std 16.45, range [40.16, 96.69]

Secondary structure (DSSP, 8-state):
-HHHHHHHHHHHHHHHHHHHGGGTT-S-HHHHHHHHHHHHHHHHHTT-HHHHHHHHHHHHHHHHHTT-TTHHHHHHHHHHHHHHH-HHHHHHHHHHHHHHHHHHTT-

Foldseek 3Di:
DVVVVVVLLVVVLVLVVVLCVVVPPDPCLLVQLVVLQVVLVVCVVVVVLLSSLLSLSSSLSSCVVVVHPCNVVSVVSLVVSCVVPDVVVSVVSSVVSSVVSVVVVVD